Protein AF-A0A7J4SYH9-F1 (afdb_monomer_lite)

pLDDT: mean 90.12, std 6.79, range [54.62, 97.94]

Secondary structure (DSSP, 8-state):
-HHHHHHHHHHHHHHHHHHTT-TTSPP-GGG-HHHHHHHHHHHHHHHHHHHHHHHHHSS--S---GGG-S-HHHHHHHHHHHHHHHHHHHHHHHHSGGGGGS-TTHHHHHHHHHHHHHHHHHHHHHHHTSTT----

Structure (mmCIF, N/CA/C/O backbone):
data_AF-A0A7J4SYH9-F1
#
_entry.id   AF-A0A7J4SYH9-F1
#
loop_
_atom_site.group_PDB
_atom_site.id
_atom_site.type_symbol
_atom_site.label_atom_id
_atom_site.label_alt_id
_atom_site.label_comp_id
_atom_site.label_asym_id
_atom_site.label_entity_id
_atom_site.label_seq_id
_atom_site.pdbx_PDB_ins_code
_atom_site.Cartn_x
_atom_site.Cartn_y
_atom_site.Cartn_z
_atom_site.occupancy
_atom_site.B_iso_or_equiv
_atom_site.auth_seq_id
_atom_site.auth_comp_id
_atom_site.auth_asym_id
_atom_site.auth_atom_id
_atom_site.pdbx_PDB_model_num
ATOM 1 N N . MET A 1 1 ? -23.155 -5.356 -10.430 1.00 63.19 1 MET A N 1
ATOM 2 C CA . MET A 1 1 ? -22.068 -4.758 -11.246 1.00 63.19 1 MET A CA 1
ATOM 3 C C . MET A 1 1 ? -20.748 -4.680 -10.484 1.00 63.19 1 MET A C 1
ATOM 5 O O . MET A 1 1 ? -19.705 -4.907 -11.082 1.00 63.19 1 MET A O 1
ATOM 9 N N . GLU A 1 2 ? -20.789 -4.462 -9.171 1.00 71.81 2 GLU A N 1
ATOM 10 C CA . GLU A 1 2 ? -19.620 -4.239 -8.303 1.00 71.81 2 GLU A CA 1
ATOM 11 C C . GLU A 1 2 ? -18.634 -5.411 -8.276 1.00 71.81 2 GLU A C 1
ATOM 13 O O . GLU A 1 2 ? -17.452 -5.221 -8.536 1.00 71.81 2 GLU A O 1
ATOM 18 N N . ARG A 1 3 ? -19.111 -6.659 -8.140 1.00 80.62 3 ARG A N 1
ATOM 19 C CA . ARG A 1 3 ? -18.236 -7.849 -8.207 1.00 80.62 3 ARG A CA 1
ATOM 20 C C . ARG A 1 3 ? -17.398 -7.917 -9.493 1.00 80.62 3 ARG A C 1
ATOM 22 O O . ARG A 1 3 ? -16.237 -8.306 -9.440 1.00 80.62 3 ARG A O 1
ATOM 29 N N . LYS A 1 4 ? -17.967 -7.536 -10.645 1.00 87.94 4 LYS A N 1
ATOM 30 C CA . LYS A 1 4 ? -17.235 -7.537 -11.925 1.00 87.94 4 LYS A CA 1
ATOM 31 C C . LYS A 1 4 ? -16.150 -6.457 -11.939 1.00 87.94 4 LYS A C 1
ATOM 33 O O . LYS A 1 4 ? -15.054 -6.726 -12.412 1.00 87.94 4 LYS A O 1
ATOM 38 N N . ARG A 1 5 ? -16.433 -5.274 -11.384 1.00 89.56 5 ARG A N 1
ATOM 39 C CA . ARG A 1 5 ? -15.465 -4.175 -11.261 1.00 89.56 5 ARG A CA 1
ATOM 40 C C . ARG A 1 5 ? -14.278 -4.564 -10.379 1.00 89.56 5 ARG A C 1
ATOM 42 O O . ARG A 1 5 ? -13.154 -4.438 -10.849 1.00 89.56 5 ARG A O 1
ATOM 49 N N . LYS A 1 6 ? -14.519 -5.112 -9.177 1.00 89.62 6 LYS A N 1
ATOM 50 C CA . LYS A 1 6 ? -13.457 -5.586 -8.262 1.00 89.62 6 LYS A CA 1
ATOM 51 C C . LYS A 1 6 ? -12.497 -6.541 -8.983 1.00 89.62 6 LYS A C 1
ATOM 53 O O . LYS A 1 6 ? -11.289 -6.341 -8.980 1.00 89.62 6 LYS A O 1
ATOM 58 N N . VAL A 1 7 ? -13.043 -7.523 -9.705 1.00 93.00 7 VAL A N 1
ATOM 59 C CA . VAL A 1 7 ? -12.240 -8.484 -10.480 1.00 93.00 7 VAL A CA 1
ATOM 60 C C . VAL A 1 7 ? -11.450 -7.807 -11.604 1.00 93.00 7 VAL A C 1
ATOM 62 O O . VAL A 1 7 ? -10.280 -8.125 -11.791 1.00 93.00 7 VAL A O 1
ATOM 65 N N . ILE A 1 8 ? -12.047 -6.864 -12.338 1.00 94.44 8 ILE A N 1
ATOM 66 C CA . ILE A 1 8 ? -11.352 -6.129 -13.408 1.00 94.44 8 ILE A CA 1
ATOM 67 C C . ILE A 1 8 ? -10.186 -5.310 -12.845 1.00 94.44 8 ILE A C 1
ATOM 69 O O . ILE A 1 8 ? -9.097 -5.349 -13.412 1.00 94.44 8 ILE A O 1
ATOM 73 N N . LEU A 1 9 ? -10.394 -4.602 -11.731 1.00 95.12 9 LEU A N 1
ATOM 74 C CA . LEU A 1 9 ? -9.347 -3.823 -11.068 1.00 95.12 9 LEU A CA 1
ATOM 75 C C . LEU A 1 9 ? -8.215 -4.728 -10.578 1.00 95.12 9 LEU A C 1
ATOM 77 O O . LEU A 1 9 ? -7.050 -4.440 -10.831 1.00 95.12 9 LEU A O 1
ATOM 81 N N . PHE A 1 10 ? -8.552 -5.856 -9.952 1.00 96.38 10 PHE A N 1
ATOM 82 C CA . PHE A 1 10 ? -7.568 -6.825 -9.485 1.00 96.38 10 PHE A CA 1
ATOM 83 C C . PHE A 1 10 ? -6.725 -7.397 -10.631 1.00 96.38 10 PHE A C 1
ATOM 85 O O . PHE A 1 10 ? -5.497 -7.336 -10.602 1.00 96.38 10 PHE A O 1
ATOM 92 N N . VAL A 1 11 ? -7.381 -7.921 -11.670 1.00 97.12 11 VAL A N 1
ATOM 93 C CA . VAL A 1 11 ? -6.704 -8.541 -12.817 1.00 97.12 11 VAL A CA 1
ATOM 94 C C . VAL A 1 11 ? -5.891 -7.505 -13.587 1.00 97.12 11 VAL A C 1
ATOM 96 O O . VAL A 1 11 ? -4.727 -7.752 -13.891 1.00 97.12 11 VAL A O 1
ATOM 99 N N . GLY A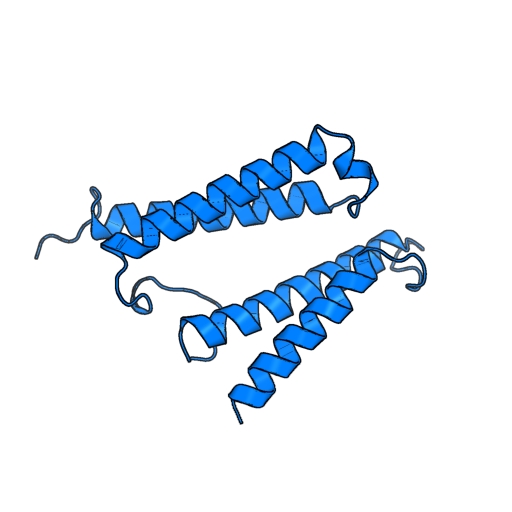 1 12 ? -6.465 -6.331 -13.860 1.00 96.88 12 GLY A N 1
ATOM 100 C CA . GLY A 1 12 ? -5.748 -5.228 -14.497 1.00 96.88 12 GLY A CA 1
ATOM 101 C C . GLY A 1 12 ? -4.534 -4.799 -13.676 1.00 96.88 12 GLY A C 1
ATOM 102 O O . GLY A 1 12 ? -3.449 -4.635 -14.226 1.00 96.88 12 GLY A O 1
ATOM 103 N N . GLY A 1 13 ? -4.689 -4.706 -12.356 1.00 96.75 13 GLY A N 1
ATOM 104 C CA . GLY A 1 13 ? -3.610 -4.395 -11.430 1.00 96.75 13 GLY A CA 1
ATOM 105 C C . GLY A 1 13 ? -2.451 -5.387 -11.499 1.00 96.75 13 GLY A C 1
ATOM 106 O O . GLY A 1 13 ? -1.304 -4.970 -11.637 1.00 96.75 13 GLY A O 1
ATOM 107 N N . LEU A 1 14 ? -2.740 -6.693 -11.499 1.00 96.94 14 LEU A N 1
ATOM 108 C CA . LEU A 1 14 ? -1.721 -7.736 -11.665 1.00 96.94 14 LEU A CA 1
ATOM 109 C C . LEU A 1 14 ? -1.017 -7.655 -13.024 1.00 96.94 14 LEU A C 1
ATOM 111 O O . LEU A 1 14 ? 0.207 -7.767 -13.086 1.00 96.94 14 LEU A O 1
ATOM 115 N N . VAL A 1 15 ? -1.771 -7.433 -14.105 1.00 96.38 15 VAL A N 1
ATOM 116 C CA . VAL A 1 15 ? -1.214 -7.315 -15.460 1.00 96.38 15 VAL A CA 1
ATOM 117 C C . VAL A 1 15 ? -0.264 -6.120 -15.548 1.00 96.38 15 VAL A C 1
ATOM 119 O O . VAL A 1 15 ? 0.896 -6.293 -15.914 1.00 96.38 15 VAL A O 1
ATOM 122 N N . PHE A 1 16 ? -0.702 -4.927 -15.147 1.00 95.31 16 PHE A N 1
ATOM 123 C CA . PHE A 1 16 ? 0.135 -3.725 -15.195 1.00 95.31 16 PHE A CA 1
ATOM 124 C C . PHE A 1 16 ? 1.340 -3.807 -14.255 1.00 95.31 16 PHE A C 1
ATOM 126 O O . PHE A 1 16 ? 2.438 -3.403 -14.635 1.00 95.31 16 PHE A O 1
ATOM 133 N N . LEU A 1 17 ? 1.174 -4.396 -13.068 1.00 94.69 17 LEU A N 1
ATOM 134 C CA . LEU A 1 17 ? 2.287 -4.621 -12.151 1.00 94.69 17 LEU A CA 1
ATOM 135 C C . LEU A 1 17 ? 3.332 -5.568 -12.755 1.00 94.69 17 LEU A C 1
ATOM 137 O O . LEU A 1 17 ? 4.529 -5.312 -12.633 1.00 94.69 17 LEU A O 1
ATOM 141 N N . SER A 1 18 ? 2.891 -6.622 -13.450 1.00 93.50 18 SER A N 1
ATOM 142 C CA . SER A 1 18 ? 3.793 -7.572 -14.105 1.00 93.50 18 SER A CA 1
ATOM 143 C C . SER A 1 18 ? 4.661 -6.909 -15.177 1.00 93.50 18 SER A C 1
ATOM 145 O O . SER A 1 18 ? 5.830 -7.256 -15.309 1.00 93.50 18 SER A O 1
ATOM 147 N N . PHE A 1 19 ? 4.149 -5.894 -15.881 1.00 92.56 19 PHE A N 1
ATOM 148 C CA . PHE A 1 19 ? 4.904 -5.192 -16.922 1.00 92.56 19 PHE A CA 1
ATOM 149 C C . PHE A 1 19 ? 6.137 -4.461 -16.382 1.00 92.56 19 PHE A C 1
ATOM 151 O O . PHE A 1 19 ? 7.116 -4.308 -17.106 1.00 92.56 19 PHE A O 1
ATOM 158 N N . SER A 1 20 ? 6.146 -4.098 -15.096 1.00 90.50 20 SER A N 1
ATOM 159 C CA . SER A 1 20 ? 7.316 -3.505 -14.438 1.00 90.50 20 SER A CA 1
ATOM 160 C C . SER A 1 20 ? 8.541 -4.441 -14.425 1.00 90.50 20 SER A C 1
ATOM 162 O O . SER A 1 20 ? 9.676 -3.977 -14.317 1.00 90.50 20 SER A O 1
ATOM 164 N N . PHE A 1 21 ? 8.328 -5.753 -14.584 1.00 89.38 21 PHE A N 1
ATOM 165 C CA . PHE A 1 21 ? 9.375 -6.779 -14.578 1.00 89.38 21 PHE A CA 1
ATOM 166 C C . PHE A 1 21 ? 9.926 -7.123 -15.968 1.00 89.38 21 PHE A C 1
ATOM 168 O O . PHE A 1 21 ? 10.919 -7.840 -16.056 1.00 89.38 21 PHE A O 1
ATOM 175 N N . PHE A 1 22 ? 9.316 -6.631 -17.050 1.00 87.50 22 PHE A N 1
ATOM 176 C CA . PHE A 1 22 ? 9.711 -6.978 -18.416 1.00 87.50 22 PHE A CA 1
ATOM 177 C C . PHE A 1 22 ? 10.249 -5.771 -19.193 1.00 87.50 22 PHE A C 1
ATOM 179 O O . PHE A 1 22 ? 9.793 -4.644 -19.021 1.00 87.50 22 PHE A O 1
ATOM 186 N N . ASP A 1 23 ? 11.184 -6.018 -20.113 1.00 82.56 23 ASP A N 1
ATOM 187 C CA . ASP A 1 23 ? 11.872 -4.973 -20.889 1.00 82.56 23 ASP A CA 1
ATOM 188 C C . ASP A 1 23 ? 11.182 -4.604 -22.220 1.00 82.56 23 ASP A C 1
ATOM 190 O O . ASP A 1 23 ? 11.744 -3.860 -23.018 1.00 82.56 23 ASP A O 1
ATOM 194 N N . PHE A 1 24 ? 9.968 -5.099 -22.492 1.00 85.56 24 PHE A N 1
ATOM 195 C CA . PHE A 1 24 ? 9.291 -4.853 -23.778 1.00 85.56 24 PHE A CA 1
ATOM 196 C C . PHE A 1 24 ? 8.586 -3.490 -23.871 1.00 85.56 24 PHE A C 1
ATOM 198 O O . PHE A 1 24 ? 8.096 -3.122 -24.940 1.00 85.56 24 PHE A O 1
ATOM 205 N N . LEU A 1 25 ? 8.465 -2.760 -22.758 1.00 86.38 25 LEU A N 1
ATOM 206 C CA . LEU A 1 25 ? 7.759 -1.483 -22.736 1.00 86.38 25 LEU A CA 1
ATOM 207 C C . LEU A 1 25 ? 8.532 -0.408 -23.519 1.00 86.38 25 LEU A C 1
ATOM 209 O O . LEU A 1 25 ? 9.760 -0.345 -23.430 1.00 86.38 25 LEU A O 1
ATOM 213 N N . PRO A 1 26 ? 7.826 0.469 -24.260 1.00 85.31 26 PRO A N 1
ATOM 214 C CA . PRO A 1 26 ? 8.465 1.516 -25.043 1.00 85.31 26 PRO A CA 1
ATOM 215 C C . PRO A 1 26 ? 9.242 2.477 -24.143 1.00 85.31 26 PRO A C 1
ATOM 217 O O . PRO A 1 26 ? 8.883 2.699 -22.983 1.00 85.31 26 PRO A O 1
ATOM 220 N N . ALA A 1 27 ? 10.292 3.079 -24.698 1.00 86.94 27 ALA A N 1
ATOM 221 C CA . ALA A 1 27 ? 11.059 4.099 -24.001 1.00 86.94 27 ALA A CA 1
ATOM 222 C C . ALA A 1 27 ? 10.154 5.282 -23.614 1.00 86.94 27 ALA A C 1
ATOM 224 O O . ALA A 1 27 ? 9.371 5.771 -24.431 1.00 86.94 27 ALA A O 1
ATOM 225 N N . GLY A 1 28 ? 10.243 5.706 -22.354 1.00 83.00 28 GLY A N 1
ATOM 226 C CA . GLY A 1 28 ? 9.516 6.861 -21.845 1.00 83.00 28 GLY A CA 1
ATOM 227 C C . GLY A 1 28 ? 10.186 8.183 -22.236 1.00 83.00 28 GLY A C 1
ATOM 228 O O . GLY A 1 28 ? 11.040 8.226 -23.131 1.00 83.00 28 GLY A O 1
ATOM 229 N N . PRO A 1 29 ? 9.845 9.284 -21.545 1.00 88.19 29 PRO A N 1
ATOM 230 C CA . PRO A 1 29 ? 10.597 10.528 -21.635 1.00 88.19 29 PRO A CA 1
ATOM 231 C C . PRO A 1 29 ? 12.094 10.275 -21.414 1.00 88.19 29 PRO A C 1
ATOM 233 O O . PRO A 1 29 ? 12.483 9.359 -20.690 1.00 88.19 29 PRO A O 1
ATOM 236 N N . TRP A 1 30 ? 12.938 11.071 -22.072 1.00 87.44 30 TRP A N 1
ATOM 237 C CA . TRP A 1 30 ? 14.402 10.920 -22.030 1.00 87.44 30 TRP A CA 1
ATOM 238 C C . TRP A 1 30 ? 14.928 9.569 -22.544 1.00 87.44 30 TRP A C 1
ATOM 240 O O . TRP A 1 30 ? 16.053 9.193 -22.233 1.00 87.44 30 TRP A O 1
ATOM 250 N N . LEU A 1 31 ? 14.131 8.864 -23.359 1.00 83.94 31 LEU A N 1
ATOM 251 C CA . LEU A 1 31 ? 14.462 7.557 -23.934 1.00 83.94 31 LEU A CA 1
ATOM 252 C C . LEU A 1 31 ? 14.736 6.475 -22.873 1.00 83.94 31 LEU A C 1
ATOM 254 O O . LEU A 1 31 ? 15.430 5.496 -23.145 1.00 83.94 31 LEU A O 1
ATOM 258 N N . ASP A 1 32 ? 14.157 6.619 -21.678 1.00 83.56 32 ASP A N 1
ATOM 259 C CA . ASP A 1 32 ? 14.350 5.671 -20.586 1.00 83.56 32 ASP A CA 1
ATOM 260 C C . ASP A 1 32 ? 13.186 4.670 -20.486 1.00 83.56 32 ASP A C 1
ATOM 262 O O . ASP A 1 32 ? 12.061 5.006 -20.109 1.00 83.56 32 ASP A O 1
ATOM 266 N N . ALA A 1 33 ? 13.452 3.400 -20.800 1.00 83.44 33 ALA A N 1
ATOM 267 C CA . ALA A 1 33 ? 12.487 2.309 -20.631 1.00 83.44 33 ALA A CA 1
ATOM 268 C C . ALA A 1 33 ? 12.194 1.990 -19.149 1.00 83.44 33 ALA A C 1
ATOM 270 O O . ALA A 1 33 ? 11.181 1.365 -18.825 1.00 83.44 33 ALA A O 1
ATOM 271 N N . SER A 1 34 ? 13.060 2.405 -18.216 1.00 83.81 34 SER A N 1
ATOM 272 C CA . SER A 1 34 ? 12.820 2.266 -16.776 1.00 83.81 34 SER A CA 1
ATOM 273 C C . SER A 1 34 ? 11.649 3.132 -16.298 1.00 83.81 34 SER A C 1
ATOM 275 O O . SER A 1 34 ? 10.891 2.699 -15.428 1.00 83.81 34 SER A O 1
ATOM 277 N N . PHE A 1 35 ? 11.425 4.285 -16.939 1.00 86.81 35 PHE A N 1
ATOM 278 C CA . PHE A 1 35 ? 10.293 5.160 -16.646 1.00 86.81 35 PHE A CA 1
ATOM 279 C C . PHE A 1 35 ? 8.957 4.471 -16.941 1.00 86.81 35 PHE A C 1
ATOM 281 O O . PHE A 1 35 ? 8.095 4.387 -16.067 1.00 86.81 35 PHE A O 1
ATOM 288 N N . SER A 1 36 ? 8.795 3.927 -18.151 1.00 89.31 36 SER A N 1
ATOM 289 C CA . SER A 1 36 ? 7.558 3.252 -18.567 1.00 89.31 36 SER A CA 1
ATOM 290 C C . SER A 1 36 ? 7.243 2.046 -17.684 1.00 89.31 36 SER A C 1
ATOM 292 O O . SER A 1 36 ? 6.091 1.849 -17.295 1.00 89.31 36 SER A O 1
ATOM 294 N N . ARG A 1 37 ? 8.274 1.284 -17.292 1.00 88.88 37 ARG A N 1
ATOM 295 C CA . ARG A 1 37 ? 8.149 0.201 -16.306 1.00 88.88 37 ARG A CA 1
ATOM 296 C C . ARG A 1 37 ? 7.650 0.720 -14.963 1.00 88.88 37 ARG A C 1
ATOM 298 O O . ARG A 1 37 ? 6.658 0.205 -14.452 1.00 88.88 37 ARG A O 1
ATOM 305 N N . GLY A 1 38 ? 8.261 1.783 -14.443 1.00 89.25 38 GLY A N 1
ATOM 306 C CA . GLY A 1 38 ? 7.838 2.431 -13.202 1.00 89.25 38 GLY A CA 1
ATOM 307 C C . GLY A 1 38 ? 6.374 2.874 -13.233 1.00 89.25 38 GLY A C 1
ATOM 308 O O . GLY A 1 38 ? 5.612 2.519 -12.337 1.00 89.25 38 GLY A O 1
ATOM 309 N N . ILE A 1 39 ? 5.952 3.574 -14.290 1.00 91.62 39 ILE A N 1
ATOM 310 C CA . ILE A 1 39 ? 4.562 4.025 -14.458 1.00 91.62 39 ILE A CA 1
ATOM 311 C C . ILE A 1 39 ? 3.596 2.843 -14.543 1.00 91.62 39 ILE A C 1
ATOM 313 O O . ILE A 1 39 ? 2.573 2.852 -13.862 1.00 91.62 39 ILE A O 1
ATOM 317 N N . SER A 1 40 ? 3.921 1.806 -15.321 1.00 92.94 40 SER A N 1
ATOM 318 C CA . SER A 1 40 ? 3.083 0.603 -15.398 1.00 92.94 40 SER A CA 1
ATOM 319 C C . SER A 1 40 ? 2.929 -0.072 -14.031 1.00 92.94 40 SER A C 1
ATOM 321 O O . SER A 1 40 ? 1.814 -0.397 -13.630 1.00 92.94 40 SER A O 1
ATOM 323 N N . GLY A 1 41 ? 4.018 -0.169 -13.262 1.00 93.12 41 GLY A N 1
ATOM 324 C CA . GLY A 1 41 ? 4.004 -0.697 -11.903 1.00 93.12 41 GLY A CA 1
ATOM 325 C C . GLY A 1 41 ? 3.142 0.134 -10.956 1.00 93.12 41 GLY A C 1
ATOM 326 O O . GLY A 1 41 ? 2.341 -0.429 -10.215 1.00 93.12 41 GLY A O 1
ATOM 327 N N . LEU A 1 42 ? 3.250 1.465 -11.010 1.00 94.12 42 LEU A N 1
ATOM 328 C CA . LEU A 1 42 ? 2.435 2.369 -10.193 1.00 94.12 42 LEU A CA 1
ATOM 329 C C . LEU A 1 42 ? 0.947 2.260 -10.534 1.00 94.12 42 LEU A C 1
ATOM 331 O O . LEU A 1 42 ? 0.136 2.124 -9.624 1.00 94.12 42 LEU A O 1
ATOM 335 N N . ILE A 1 43 ? 0.593 2.235 -11.823 1.00 95.75 43 ILE A N 1
ATOM 336 C CA . ILE A 1 43 ? -0.788 2.001 -12.271 1.00 95.75 43 ILE A CA 1
ATOM 337 C C . ILE A 1 43 ? -1.283 0.649 -11.746 1.00 95.75 43 ILE A C 1
ATOM 339 O O . ILE A 1 43 ? -2.381 0.568 -11.198 1.00 95.75 43 ILE A O 1
ATOM 343 N N . GLY A 1 44 ? -0.460 -0.397 -11.853 1.00 96.19 44 GLY A N 1
ATOM 344 C CA . GLY A 1 44 ? -0.770 -1.724 -11.332 1.00 96.19 44 GLY A CA 1
ATOM 345 C C . GLY A 1 44 ? -1.076 -1.711 -9.834 1.00 96.19 44 GLY A C 1
ATOM 346 O O . GLY A 1 44 ? -2.131 -2.183 -9.412 1.00 96.19 44 GLY A O 1
ATOM 347 N N . LEU A 1 45 ? -0.199 -1.100 -9.033 1.00 95.56 45 LEU A N 1
ATOM 348 C CA . LEU A 1 45 ? -0.386 -0.949 -7.588 1.00 95.56 45 LEU A CA 1
ATOM 349 C C . LEU A 1 45 ? -1.634 -0.128 -7.244 1.00 95.56 45 LEU A C 1
ATOM 351 O O . LEU A 1 45 ? -2.371 -0.510 -6.338 1.00 95.56 45 LEU A O 1
ATOM 355 N N . SER A 1 46 ? -1.915 0.956 -7.972 1.00 95.88 46 SER A N 1
ATOM 356 C CA . SER A 1 46 ? 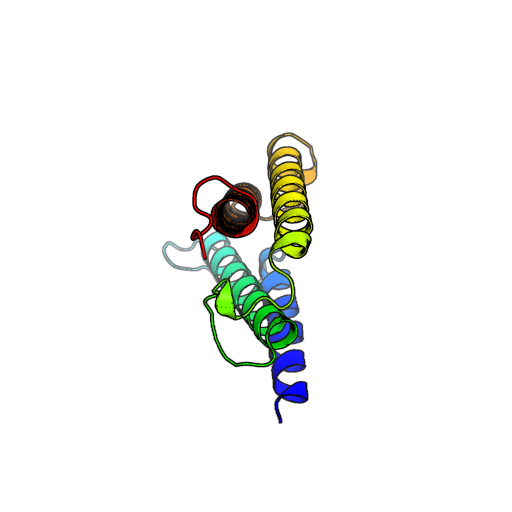-3.126 1.758 -7.768 1.00 95.88 46 SER A CA 1
ATOM 357 C C . SER A 1 46 ? -4.399 0.952 -8.032 1.00 95.88 46 SER A C 1
ATOM 359 O O . SER A 1 46 ? -5.343 1.025 -7.250 1.00 95.88 46 SER A O 1
ATOM 361 N N . LEU A 1 47 ? -4.433 0.145 -9.095 1.00 96.81 47 LEU A N 1
ATOM 362 C CA . LEU A 1 47 ? -5.583 -0.708 -9.406 1.00 96.81 47 LEU A CA 1
ATOM 363 C C . LEU A 1 47 ? -5.782 -1.812 -8.357 1.00 96.81 47 LEU A C 1
ATOM 365 O O . LEU A 1 47 ? -6.913 -2.053 -7.931 1.00 96.81 47 LEU A O 1
ATOM 369 N N . LEU A 1 48 ? -4.694 -2.442 -7.900 1.00 96.81 48 LEU A N 1
ATOM 370 C CA . LEU A 1 48 ? -4.739 -3.419 -6.808 1.00 96.81 48 LEU A CA 1
ATOM 371 C C . LEU A 1 48 ? -5.251 -2.785 -5.513 1.00 96.81 48 LEU A C 1
ATOM 373 O O . LEU A 1 48 ? -6.103 -3.370 -4.847 1.00 96.81 48 LEU A O 1
ATOM 377 N N . TYR A 1 49 ? -4.781 -1.579 -5.191 1.00 95.19 49 TYR A N 1
ATOM 378 C CA . TYR A 1 49 ? -5.248 -0.824 -4.034 1.00 95.19 49 TYR A CA 1
ATOM 379 C C . TYR A 1 49 ? -6.749 -0.536 -4.111 1.00 95.19 49 TYR A C 1
ATOM 381 O O . TYR A 1 49 ? -7.468 -0.829 -3.163 1.00 95.19 49 TYR A O 1
ATOM 389 N N . LEU A 1 50 ? -7.244 -0.027 -5.244 1.00 95.56 50 LEU A N 1
ATOM 390 C CA . LEU A 1 50 ? -8.672 0.251 -5.427 1.00 95.56 50 LEU A CA 1
ATOM 391 C C . LEU A 1 50 ? -9.518 -1.023 -5.325 1.00 95.56 50 LEU A C 1
ATOM 393 O O . LEU A 1 50 ? -10.580 -1.012 -4.707 1.00 95.56 50 LEU A O 1
ATOM 397 N N . SER A 1 51 ? -9.032 -2.134 -5.887 1.00 95.31 51 SER A N 1
ATOM 398 C CA . SER A 1 51 ? -9.693 -3.432 -5.745 1.00 95.31 51 SER A CA 1
ATOM 399 C C . SER A 1 51 ? -9.755 -3.891 -4.290 1.00 95.31 51 SER A C 1
ATOM 401 O O . SER A 1 51 ? -10.774 -4.442 -3.874 1.00 95.31 51 SER A O 1
ATOM 403 N N . TRP A 1 52 ? -8.669 -3.720 -3.535 1.00 94.69 52 TRP A N 1
ATOM 404 C CA . TRP A 1 52 ? -8.620 -4.059 -2.116 1.00 94.69 52 TRP A CA 1
ATOM 405 C C . TRP A 1 52 ? -9.530 -3.143 -1.294 1.00 94.69 52 TRP A C 1
ATOM 407 O O . TRP A 1 52 ? -10.296 -3.646 -0.481 1.00 94.69 52 TRP A O 1
ATOM 417 N N . TYR A 1 53 ? -9.516 -1.834 -1.548 1.00 93.81 53 TYR A N 1
ATOM 418 C CA . TYR A 1 53 ? -10.338 -0.854 -0.839 1.00 93.81 53 TYR A CA 1
ATOM 419 C C . TYR A 1 53 ? -11.827 -1.180 -0.970 1.00 93.81 53 TYR A C 1
ATOM 421 O O . TYR A 1 53 ? -12.540 -1.311 0.021 1.00 93.81 53 TYR A O 1
ATOM 429 N N . GLU A 1 54 ? -12.286 -1.394 -2.204 1.00 92.25 54 GLU A N 1
ATOM 430 C CA . GLU A 1 54 ? -13.680 -1.743 -2.471 1.00 92.25 54 GLU A CA 1
ATOM 431 C C . GLU A 1 54 ? -14.043 -3.119 -1.888 1.00 92.25 54 GLU A C 1
ATOM 433 O O . GLU A 1 54 ? -15.204 -3.398 -1.599 1.00 92.25 54 GLU A O 1
ATOM 438 N N . HIS A 1 55 ? -13.072 -4.022 -1.737 1.00 91.44 55 HIS A N 1
ATOM 439 C CA . HIS A 1 55 ? -13.287 -5.299 -1.065 1.00 91.44 55 HIS A CA 1
ATOM 440 C C . HIS A 1 55 ? -13.388 -5.146 0.457 1.00 91.44 55 HIS A C 1
ATOM 442 O O . HIS A 1 55 ? -14.241 -5.792 1.054 1.00 91.44 55 HIS A O 1
ATOM 448 N N . ALA A 1 56 ? -12.549 -4.302 1.058 1.00 90.56 56 ALA A N 1
ATOM 449 C CA . ALA A 1 56 ? -12.463 -4.113 2.501 1.00 90.56 56 ALA A CA 1
ATOM 450 C C . ALA A 1 56 ? -13.638 -3.307 3.071 1.00 90.56 56 ALA A C 1
ATOM 452 O O . ALA A 1 56 ? -14.137 -3.651 4.134 1.00 90.56 56 ALA A O 1
ATOM 453 N N . PHE A 1 57 ? -14.085 -2.261 2.368 1.00 90.56 57 PHE A N 1
ATOM 454 C CA . PHE A 1 57 ? -15.086 -1.316 2.884 1.00 90.56 57 PHE A CA 1
ATOM 455 C C . PHE A 1 57 ? -16.447 -1.396 2.179 1.00 90.56 57 PHE A C 1
ATOM 457 O O . PHE A 1 57 ? -17.365 -0.671 2.540 1.00 90.56 57 PHE A O 1
ATOM 464 N N . ASP A 1 58 ? -16.563 -2.226 1.137 1.00 89.06 58 ASP A N 1
ATOM 465 C CA . ASP A 1 58 ? -17.750 -2.377 0.273 1.00 89.06 58 ASP A CA 1
ATOM 466 C C . ASP A 1 58 ? -18.323 -1.068 -0.308 1.00 89.06 58 ASP A C 1
ATOM 468 O O . ASP A 1 58 ? -19.446 -1.013 -0.801 1.00 89.06 58 ASP A O 1
ATOM 472 N N . VAL A 1 59 ? -17.512 -0.010 -0.320 1.00 88.81 59 VAL A N 1
ATOM 473 C CA . VAL A 1 59 ? -17.823 1.291 -0.912 1.00 88.81 59 VAL A CA 1
ATOM 474 C C . VAL A 1 59 ? -16.729 1.699 -1.890 1.00 88.81 59 VAL A C 1
ATOM 476 O O . VAL A 1 59 ? -15.582 1.251 -1.814 1.00 88.81 59 VAL A O 1
ATOM 479 N N . PHE A 1 60 ? -17.077 2.566 -2.838 1.00 86.06 60 PHE A N 1
ATOM 480 C CA . PHE A 1 60 ? -16.089 3.159 -3.730 1.00 86.06 60 PHE A CA 1
ATOM 481 C C . PHE A 1 60 ? -15.409 4.345 -3.045 1.00 86.06 60 PHE A C 1
ATOM 483 O O . PHE A 1 60 ? -16.076 5.280 -2.607 1.00 86.06 60 PHE A O 1
ATOM 490 N N . GLY A 1 61 ? -14.081 4.326 -2.987 1.00 89.44 61 GLY A N 1
ATOM 491 C CA . GLY A 1 61 ? -13.303 5.366 -2.333 1.00 89.44 61 GLY A CA 1
ATOM 492 C C . GLY A 1 61 ? -11.806 5.099 -2.418 1.00 89.44 61 GLY A C 1
ATOM 493 O O . GLY A 1 61 ? -11.352 4.200 -3.126 1.00 89.44 61 GLY A O 1
ATOM 494 N N . VAL A 1 62 ? -11.043 5.940 -1.725 1.00 90.00 62 VAL A N 1
ATOM 495 C CA . VAL A 1 62 ? -9.571 5.902 -1.737 1.00 90.00 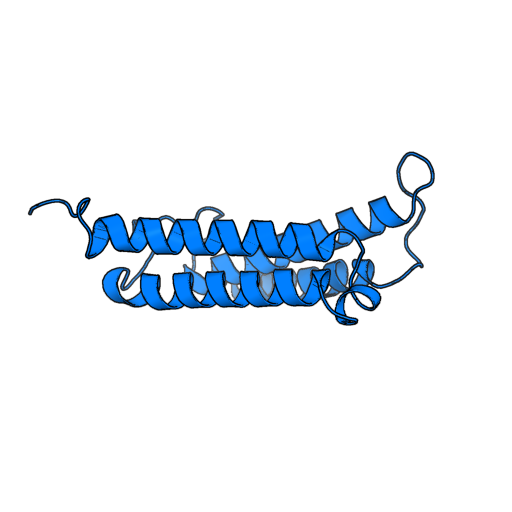62 VAL A CA 1
ATOM 496 C C . VAL A 1 62 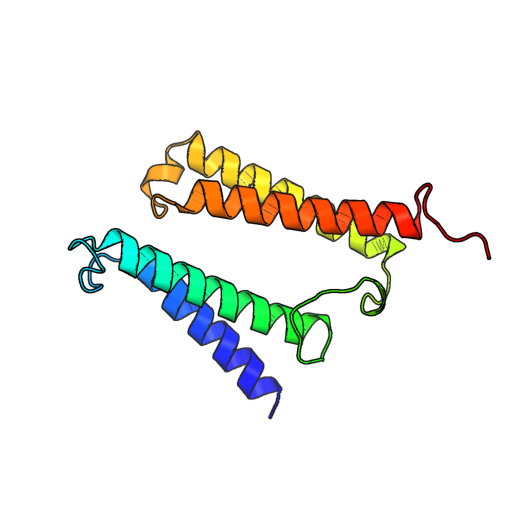? -8.992 6.096 -0.340 1.00 90.00 62 VAL A C 1
ATOM 498 O O . VAL A 1 62 ? -7.878 5.658 -0.090 1.00 90.00 62 VAL A O 1
ATOM 501 N N . VAL A 1 63 ? -9.718 6.733 0.581 1.00 89.62 63 VAL A N 1
ATOM 502 C CA . VAL A 1 63 ? -9.216 7.044 1.924 1.00 89.62 63 VAL A CA 1
ATOM 503 C C . VAL A 1 63 ? -9.838 6.070 2.926 1.00 89.62 63 VAL A C 1
ATOM 505 O O . VAL A 1 63 ? -11.064 6.049 3.051 1.00 89.62 63 VAL A O 1
ATOM 508 N N . PRO A 1 64 ? -9.039 5.231 3.610 1.00 86.38 64 PRO A N 1
ATOM 509 C CA . PRO A 1 64 ? -9.542 4.267 4.582 1.00 86.38 64 PRO A CA 1
ATOM 510 C C . PRO A 1 64 ? -9.696 4.950 5.946 1.00 86.38 64 PRO A C 1
ATOM 512 O O . PRO A 1 64 ? -8.920 4.679 6.864 1.00 86.38 64 PRO A O 1
ATOM 515 N N . SER A 1 65 ? -10.646 5.885 6.065 1.00 88.44 65 SER A N 1
ATOM 516 C CA . SER A 1 65 ? -10.926 6.561 7.338 1.00 88.44 65 SER A CA 1
ATOM 517 C C . SER A 1 65 ? -11.304 5.548 8.416 1.00 88.44 65 SER A C 1
ATOM 519 O O . SER A 1 65 ? -11.882 4.502 8.117 1.00 88.44 65 SER A O 1
ATOM 521 N N . ILE A 1 66 ? -10.960 5.843 9.671 1.00 86.81 66 ILE A N 1
ATOM 522 C CA . ILE A 1 66 ? -11.166 4.889 10.768 1.00 86.81 66 ILE A CA 1
ATOM 523 C C . ILE A 1 66 ? -12.657 4.628 11.011 1.00 86.81 66 ILE A C 1
ATOM 525 O O . ILE A 1 66 ? -13.017 3.514 11.371 1.00 86.81 66 ILE A O 1
ATOM 529 N N . ASP A 1 67 ? -13.527 5.586 10.687 1.00 87.00 67 ASP A N 1
ATOM 530 C CA . ASP A 1 67 ? -14.988 5.425 10.759 1.00 87.00 67 ASP A CA 1
ATOM 531 C C . ASP A 1 67 ? -15.520 4.270 9.895 1.00 87.00 67 ASP A C 1
ATOM 533 O O . ASP A 1 67 ? -16.607 3.755 10.137 1.00 87.00 67 ASP A O 1
ATOM 537 N N . LEU A 1 68 ? -14.765 3.857 8.869 1.00 89.12 68 LEU A N 1
ATOM 538 C CA . LEU A 1 68 ? -15.126 2.739 7.996 1.00 89.12 68 LEU A CA 1
ATOM 539 C C . LEU A 1 68 ? -14.687 1.378 8.559 1.00 89.12 68 LEU A C 1
ATOM 541 O O . LEU A 1 68 ? -14.995 0.342 7.973 1.00 89.12 68 LEU A O 1
ATOM 545 N N . TRP A 1 69 ? -13.911 1.350 9.644 1.00 90.38 69 TRP A N 1
ATOM 546 C CA . TRP A 1 69 ? -13.350 0.120 10.191 1.00 90.38 69 TRP A CA 1
ATOM 547 C C . TRP A 1 69 ? -14.353 -0.518 11.151 1.00 90.38 69 TRP A C 1
ATOM 549 O O . TRP A 1 69 ? -14.756 0.098 12.130 1.00 90.38 69 TRP A O 1
ATOM 559 N N . GLU A 1 70 ? -14.708 -1.786 10.932 1.00 85.19 70 GLU A N 1
ATOM 560 C CA . GLU A 1 70 ? -15.694 -2.473 11.784 1.00 85.19 70 GLU A CA 1
ATOM 561 C C . GLU A 1 70 ? -15.240 -2.633 13.245 1.00 85.19 70 GLU A C 1
ATOM 563 O O . GLU A 1 70 ? -16.050 -2.558 14.165 1.00 85.19 70 GLU A O 1
ATOM 568 N N . ARG A 1 71 ? -13.949 -2.927 13.471 1.00 88.75 71 ARG A N 1
ATOM 569 C CA . ARG A 1 71 ? -13.372 -3.178 14.807 1.00 88.75 71 ARG A CA 1
ATOM 570 C C . ARG A 1 71 ? -11.972 -2.580 14.924 1.00 88.75 71 ARG A C 1
ATOM 572 O O . ARG A 1 71 ? -10.985 -3.334 14.895 1.00 88.75 71 ARG A O 1
ATOM 579 N N . PRO A 1 72 ? -11.848 -1.248 15.024 1.00 85.88 72 PRO A N 1
ATOM 580 C CA . PRO A 1 72 ? -10.556 -0.584 14.932 1.00 85.88 72 PRO A CA 1
ATOM 581 C C . PRO A 1 72 ? -9.600 -0.985 16.070 1.00 85.88 72 PRO A C 1
ATOM 583 O O . PRO A 1 72 ? -8.432 -1.232 15.780 1.00 85.88 72 PRO A O 1
ATOM 586 N N . GLU A 1 73 ? -10.108 -1.242 17.285 1.00 87.00 73 GLU A N 1
ATOM 587 C CA . GLU A 1 73 ? -9.379 -1.741 18.480 1.00 87.00 73 GLU A CA 1
ATOM 588 C C . GLU A 1 73 ? -8.597 -3.055 18.254 1.00 87.00 73 GLU A C 1
ATOM 590 O O . GLU A 1 73 ? -7.604 -3.360 18.919 1.00 87.00 73 GLU A O 1
ATOM 595 N N . SER A 1 74 ? -9.042 -3.878 17.301 1.00 90.00 74 SER A N 1
ATOM 596 C CA . SER A 1 74 ? -8.371 -5.139 16.951 1.00 90.00 74 SER A CA 1
ATOM 597 C C . SER A 1 74 ? -7.645 -5.061 15.609 1.00 90.00 74 SER A C 1
ATOM 599 O O . SER A 1 74 ? -6.566 -5.635 15.446 1.00 90.00 74 SER A O 1
ATOM 601 N N . THR A 1 75 ? -8.205 -4.309 14.662 1.00 91.81 75 THR A N 1
ATOM 602 C CA . THR A 1 75 ? -7.711 -4.202 13.284 1.00 91.81 75 THR A CA 1
ATOM 603 C C . THR A 1 75 ? -6.385 -3.450 13.217 1.00 91.81 75 THR A C 1
ATOM 605 O O . THR A 1 75 ? -5.516 -3.827 12.428 1.00 91.81 75 THR A O 1
ATOM 608 N N . TRP A 1 76 ? -6.166 -2.452 14.085 1.00 93.69 76 TRP A N 1
ATOM 609 C CA . TRP A 1 76 ? -4.921 -1.675 14.102 1.00 93.69 76 TRP A CA 1
ATOM 610 C C . TRP A 1 76 ? -3.678 -2.556 14.286 1.00 93.69 76 TRP A C 1
ATOM 612 O O . TRP A 1 76 ? -2.654 -2.309 13.651 1.00 93.69 76 TRP A O 1
ATOM 622 N N . LYS A 1 77 ? -3.777 -3.633 15.081 1.00 94.75 77 LYS A N 1
ATOM 623 C CA . LYS A 1 77 ? -2.676 -4.581 15.336 1.00 94.75 77 LYS A CA 1
ATOM 624 C C . LYS A 1 77 ? -2.278 -5.317 14.064 1.00 94.75 77 LYS A C 1
ATOM 626 O O . LYS A 1 77 ? -1.093 -5.462 13.776 1.00 94.75 77 LYS A O 1
ATOM 631 N N . VAL A 1 78 ? -3.274 -5.752 13.291 1.00 94.75 78 VAL A N 1
ATOM 632 C CA . VAL A 1 78 ? -3.068 -6.443 12.013 1.00 94.75 78 VAL A CA 1
ATOM 633 C C . VAL A 1 78 ? -2.469 -5.485 10.990 1.00 94.75 78 VAL A C 1
ATOM 635 O O . VAL A 1 78 ? -1.480 -5.826 10.349 1.00 94.75 78 VAL A O 1
ATOM 638 N N . VAL A 1 79 ? -3.015 -4.272 10.876 1.00 94.56 79 VAL A N 1
ATOM 639 C CA . VAL A 1 79 ? -2.513 -3.249 9.948 1.00 94.56 79 VAL A CA 1
ATOM 640 C C . VAL A 1 79 ? -1.066 -2.888 10.274 1.00 94.56 79 VAL A C 1
ATOM 642 O O . VAL A 1 79 ? -0.217 -2.912 9.387 1.00 94.56 79 VAL A O 1
ATOM 645 N N . LEU A 1 80 ? -0.747 -2.647 11.547 1.00 96.44 80 LEU A N 1
ATOM 646 C CA . LEU A 1 80 ? 0.618 -2.354 11.972 1.00 96.44 80 LEU A CA 1
ATOM 647 C C . LEU A 1 80 ? 1.569 -3.527 11.696 1.00 96.44 80 LEU A C 1
ATOM 649 O O . LEU A 1 80 ? 2.662 -3.311 11.175 1.00 96.44 80 LEU A O 1
ATOM 653 N N . ALA A 1 81 ? 1.151 -4.763 11.983 1.00 97.25 81 ALA A N 1
ATOM 654 C CA . ALA A 1 81 ? 1.940 -5.955 11.682 1.00 97.25 81 ALA A CA 1
ATOM 655 C C . ALA A 1 81 ? 2.220 -6.090 10.177 1.00 97.25 81 ALA A C 1
ATOM 657 O O . ALA A 1 81 ? 3.358 -6.344 9.788 1.00 97.25 81 ALA A O 1
ATOM 658 N N . VAL A 1 82 ? 1.219 -5.856 9.323 1.00 96.81 82 VAL A N 1
ATOM 659 C CA . VAL A 1 82 ? 1.392 -5.825 7.863 1.00 96.81 82 VAL A CA 1
ATOM 660 C C . VAL A 1 82 ? 2.371 -4.722 7.456 1.00 96.81 82 VAL A C 1
ATOM 662 O O . VAL A 1 82 ? 3.265 -4.983 6.656 1.00 96.81 82 VAL A O 1
ATOM 665 N N . GLY A 1 83 ? 2.271 -3.524 8.038 1.00 97.25 83 GLY A N 1
ATOM 666 C CA . GLY A 1 83 ? 3.215 -2.430 7.790 1.00 97.25 83 GLY A CA 1
ATOM 667 C C . GLY A 1 83 ? 4.656 -2.821 8.118 1.00 97.25 83 GLY A C 1
ATOM 668 O O . GLY A 1 83 ? 5.544 -2.670 7.281 1.00 97.25 83 GLY A O 1
ATOM 669 N N . VAL A 1 84 ? 4.887 -3.417 9.292 1.00 97.81 84 VAL A N 1
ATOM 670 C CA . VAL A 1 84 ? 6.207 -3.919 9.711 1.00 97.81 84 VAL A CA 1
ATOM 671 C C . VAL A 1 84 ? 6.711 -5.031 8.788 1.00 97.81 84 VAL A C 1
ATOM 673 O O . VAL A 1 84 ? 7.883 -5.025 8.415 1.00 97.81 84 VAL A O 1
ATOM 676 N N . LEU A 1 85 ? 5.845 -5.957 8.369 1.00 97.69 85 LEU A N 1
ATOM 677 C CA . LEU A 1 85 ? 6.210 -7.004 7.411 1.00 97.69 85 LEU A CA 1
ATOM 678 C C . LEU A 1 85 ? 6.641 -6.408 6.067 1.00 97.69 85 LEU A C 1
ATOM 680 O O . LEU A 1 85 ? 7.677 -6.800 5.533 1.00 97.69 85 LEU A O 1
ATOM 684 N N . VAL A 1 86 ? 5.894 -5.434 5.539 1.00 97.00 86 VAL A N 1
ATOM 685 C CA . VAL A 1 86 ? 6.237 -4.741 4.289 1.00 97.00 86 VAL A CA 1
ATOM 686 C C . VAL A 1 86 ? 7.562 -3.987 4.422 1.00 97.00 86 VAL A C 1
ATOM 688 O O . VAL A 1 86 ? 8.381 -4.049 3.508 1.00 97.00 86 VAL A O 1
ATOM 691 N N . LEU A 1 87 ? 7.830 -3.344 5.563 1.00 97.06 87 LEU A N 1
ATOM 692 C CA . LEU A 1 87 ? 9.132 -2.727 5.844 1.00 97.06 87 LEU A CA 1
ATOM 693 C C . LEU A 1 87 ? 10.263 -3.761 5.898 1.00 97.06 87 LEU A C 1
ATOM 695 O O . LEU A 1 87 ? 11.343 -3.516 5.363 1.00 97.06 87 LEU A O 1
ATOM 699 N N . GLY A 1 88 ? 10.010 -4.934 6.481 1.00 95.81 88 GLY A N 1
ATOM 700 C CA . GLY A 1 88 ? 10.934 -6.065 6.450 1.00 95.81 88 GLY A CA 1
ATOM 701 C C . GLY A 1 88 ? 11.242 -6.512 5.020 1.00 95.81 88 GLY A C 1
ATOM 702 O O . GLY A 1 88 ? 12.407 -6.687 4.670 1.00 95.81 88 GLY A O 1
ATOM 703 N N . PHE A 1 89 ? 10.224 -6.620 4.161 1.00 93.75 89 PHE A N 1
ATOM 704 C CA . PHE A 1 89 ? 10.400 -6.904 2.732 1.00 93.75 89 PHE A CA 1
ATOM 705 C C . PHE A 1 89 ? 11.151 -5.794 1.989 1.00 93.75 89 PHE A C 1
ATOM 707 O O . PHE A 1 89 ? 12.005 -6.082 1.153 1.00 93.75 89 PHE A O 1
ATOM 714 N N . ALA A 1 90 ? 10.883 -4.526 2.302 1.00 94.06 90 ALA A N 1
ATOM 715 C CA . ALA A 1 90 ? 11.613 -3.401 1.729 1.00 94.06 90 ALA A CA 1
ATOM 716 C C . ALA A 1 90 ? 13.104 -3.480 2.089 1.00 94.06 90 ALA A C 1
ATOM 718 O O . ALA A 1 90 ? 13.967 -3.387 1.214 1.00 94.06 90 ALA A O 1
ATOM 719 N N . TRP A 1 91 ? 13.416 -3.739 3.359 1.00 93.31 91 TRP A N 1
ATOM 720 C CA . TRP A 1 91 ? 14.791 -3.883 3.825 1.00 93.31 91 TRP A CA 1
ATOM 721 C C . TRP A 1 91 ? 15.496 -5.085 3.188 1.00 93.31 91 TRP A C 1
ATOM 723 O O . TRP A 1 91 ? 16.607 -4.940 2.677 1.00 93.31 91 TRP A O 1
ATOM 733 N N . THR A 1 92 ? 14.849 -6.257 3.136 1.00 92.12 92 THR A N 1
ATOM 734 C CA . THR A 1 92 ? 15.441 -7.437 2.484 1.00 92.12 92 THR A CA 1
ATOM 735 C C . THR A 1 92 ? 15.650 -7.205 0.992 1.00 92.12 92 THR A C 1
ATOM 737 O O . THR A 1 92 ? 16.690 -7.602 0.469 1.00 92.12 92 THR A O 1
ATOM 740 N N . SER A 1 93 ? 14.741 -6.500 0.313 1.00 90.12 93 SER A N 1
ATOM 741 C CA . SER A 1 93 ? 14.912 -6.147 -1.099 1.00 90.12 93 SER A CA 1
ATOM 742 C C . SER A 1 93 ? 16.128 -5.252 -1.357 1.00 90.12 93 SER A C 1
ATOM 744 O O . SER A 1 93 ? 16.789 -5.418 -2.376 1.00 90.12 93 SER A O 1
ATOM 746 N N . GLY A 1 94 ? 16.452 -4.334 -0.441 1.00 85.44 94 GLY A N 1
ATOM 747 C CA . GLY A 1 94 ? 17.588 -3.420 -0.588 1.00 85.44 94 GLY A CA 1
ATOM 748 C C . GLY A 1 94 ? 18.927 -3.992 -0.113 1.00 85.44 94 GLY A C 1
ATOM 749 O O . GLY A 1 94 ? 19.970 -3.582 -0.611 1.00 85.44 94 GLY A O 1
ATOM 750 N N . ASN A 1 95 ? 18.906 -4.930 0.840 1.00 86.00 95 ASN A N 1
ATOM 751 C CA . ASN A 1 95 ? 20.105 -5.413 1.534 1.00 86.00 95 ASN A CA 1
ATOM 752 C C . ASN A 1 95 ? 20.482 -6.874 1.210 1.00 86.00 95 ASN A C 1
ATOM 754 O O . ASN A 1 95 ? 21.433 -7.410 1.774 1.00 86.00 95 ASN A O 1
ATOM 758 N N . THR A 1 96 ? 19.745 -7.548 0.323 1.00 86.75 96 THR A N 1
ATOM 759 C CA . THR A 1 96 ? 20.033 -8.934 -0.090 1.00 86.75 96 THR A CA 1
ATOM 760 C C . THR A 1 96 ? 20.003 -9.092 -1.611 1.00 86.75 96 THR A C 1
ATOM 762 O O . THR A 1 96 ? 19.616 -8.181 -2.343 1.00 86.75 96 THR A O 1
ATOM 765 N N . SER A 1 97 ? 20.374 -10.277 -2.108 1.00 78.88 97 SER A N 1
ATOM 766 C CA . SER A 1 97 ? 20.342 -10.605 -3.541 1.00 78.88 97 SER A CA 1
ATOM 767 C C . SER A 1 97 ? 18.940 -10.558 -4.168 1.00 78.88 97 SER A C 1
ATOM 769 O O . SER A 1 97 ? 18.841 -10.515 -5.396 1.00 78.88 97 SER A O 1
ATOM 771 N N . LEU A 1 98 ? 17.869 -10.501 -3.360 1.00 76.81 98 LEU A N 1
ATOM 772 C CA . LEU A 1 98 ? 16.492 -10.277 -3.824 1.00 76.81 98 LEU A CA 1
ATOM 773 C C . LEU A 1 98 ? 16.341 -8.980 -4.630 1.00 76.81 98 LEU A C 1
ATOM 775 O O . LEU A 1 98 ? 15.515 -8.929 -5.541 1.00 76.81 98 LEU A O 1
ATOM 779 N N . GLY A 1 99 ? 17.160 -7.960 -4.356 1.00 75.31 99 GLY A N 1
ATOM 780 C CA . GLY A 1 99 ? 17.137 -6.693 -5.091 1.00 75.31 99 GLY A CA 1
ATOM 781 C C . GLY A 1 99 ? 17.404 -6.836 -6.591 1.00 75.31 99 GLY A C 1
ATOM 782 O O . GLY A 1 99 ? 16.902 -6.039 -7.375 1.00 75.31 99 GLY A O 1
ATOM 783 N N . ASN A 1 100 ? 18.114 -7.888 -7.014 1.00 80.69 100 ASN A N 1
ATOM 784 C CA . ASN A 1 100 ? 18.411 -8.129 -8.430 1.00 80.69 100 ASN A CA 1
ATOM 785 C C . ASN A 1 100 ? 17.194 -8.622 -9.230 1.00 80.69 100 ASN A C 1
ATOM 787 O O . ASN A 1 100 ? 17.198 -8.538 -10.454 1.00 80.69 100 ASN A O 1
ATOM 791 N N . MET A 1 101 ? 16.172 -9.160 -8.555 1.00 83.62 101 MET A N 1
ATOM 792 C CA . MET A 1 101 ? 14.955 -9.682 -9.191 1.00 83.62 101 MET A CA 1
ATOM 793 C C . MET A 1 101 ? 13.819 -8.655 -9.227 1.00 83.62 101 MET A C 1
ATOM 795 O O . MET A 1 101 ? 12.804 -8.879 -9.884 1.00 83.62 101 MET A O 1
ATOM 799 N N . LEU A 1 102 ? 13.963 -7.550 -8.495 1.00 85.50 102 LEU A N 1
ATOM 800 C CA . LEU A 1 102 ? 12.940 -6.524 -8.364 1.00 85.50 102 LEU A CA 1
ATOM 801 C C . LEU A 1 102 ? 13.251 -5.321 -9.265 1.00 85.50 102 LEU A C 1
ATOM 803 O O . LEU A 1 102 ? 14.418 -5.013 -9.515 1.00 85.50 102 LEU A O 1
ATOM 807 N N . PRO A 1 103 ? 12.221 -4.589 -9.730 1.00 85.50 103 PRO A N 1
ATOM 808 C CA . PRO A 1 103 ? 12.430 -3.317 -10.405 1.00 85.50 103 PRO A CA 1
ATOM 809 C C . PRO A 1 103 ? 13.257 -2.373 -9.523 1.00 85.50 103 PRO A C 1
ATOM 811 O O . PRO A 1 103 ? 13.009 -2.275 -8.323 1.00 85.50 103 PRO A O 1
ATOM 814 N N . LYS A 1 104 ? 14.191 -1.620 -10.116 1.00 82.00 104 LYS A N 1
ATOM 815 C CA . LYS A 1 104 ? 15.085 -0.698 -9.383 1.00 82.00 104 LYS A CA 1
ATOM 816 C C . LYS A 1 104 ? 14.391 0.185 -8.322 1.00 82.00 104 LYS A C 1
ATOM 818 O O . LYS A 1 104 ? 14.932 0.288 -7.224 1.00 82.00 104 LYS A O 1
ATOM 823 N N . PRO A 1 105 ? 13.221 0.814 -8.576 1.00 83.69 105 PRO A N 1
ATOM 824 C CA . PRO A 1 105 ? 12.567 1.656 -7.568 1.00 83.69 105 PRO A CA 1
ATOM 825 C C . PRO A 1 105 ? 11.756 0.874 -6.516 1.00 83.69 105 PRO A C 1
ATOM 827 O O . PRO A 1 105 ? 11.235 1.484 -5.583 1.00 83.69 105 PRO A O 1
ATOM 830 N N . ALA A 1 106 ? 11.619 -0.451 -6.642 1.00 88.31 106 ALA A N 1
ATOM 831 C CA . ALA A 1 106 ? 10.705 -1.249 -5.826 1.00 88.31 106 ALA A CA 1
ATOM 832 C C . ALA A 1 106 ? 11.008 -1.162 -4.326 1.00 88.31 106 ALA A C 1
ATOM 834 O O . ALA A 1 106 ? 10.081 -0.988 -3.544 1.00 88.31 106 ALA A O 1
ATOM 835 N N . GLY A 1 107 ? 12.280 -1.217 -3.918 1.00 90.38 107 GLY A N 1
ATOM 836 C CA . GLY A 1 107 ? 12.643 -1.173 -2.496 1.00 90.38 107 GLY A CA 1
ATOM 837 C C . GLY A 1 107 ? 12.195 0.116 -1.797 1.00 90.38 107 GLY A C 1
ATOM 838 O O . GLY A 1 107 ? 11.619 0.066 -0.712 1.00 90.38 107 GLY A O 1
ATOM 839 N N . ILE A 1 108 ? 12.370 1.270 -2.450 1.00 91.75 108 ILE A N 1
ATOM 840 C CA . ILE A 1 108 ? 11.934 2.572 -1.914 1.00 91.75 108 ILE A CA 1
ATOM 841 C C . ILE A 1 108 ? 10.403 2.659 -1.877 1.00 91.75 108 ILE A C 1
ATOM 843 O O . ILE A 1 108 ? 9.844 3.146 -0.895 1.00 91.75 108 ILE A O 1
ATOM 847 N N . LEU A 1 109 ? 9.715 2.162 -2.910 1.00 92.56 109 LEU A N 1
ATOM 848 C CA . LEU A 1 109 ? 8.250 2.132 -2.938 1.00 92.56 109 LEU A CA 1
ATOM 849 C C . LEU A 1 109 ? 7.677 1.229 -1.840 1.00 92.56 109 LEU A C 1
ATOM 851 O O . LEU A 1 109 ? 6.750 1.638 -1.147 1.00 92.56 109 LEU A O 1
ATOM 855 N N . LEU A 1 110 ? 8.247 0.039 -1.637 1.00 94.06 110 LEU A N 1
ATOM 856 C CA . LEU A 1 110 ? 7.865 -0.859 -0.546 1.00 94.06 110 LEU A CA 1
ATOM 857 C C . LEU A 1 110 ? 8.086 -0.195 0.813 1.00 94.06 110 LEU A C 1
ATOM 859 O O . LEU A 1 110 ? 7.215 -0.276 1.674 1.00 94.06 110 LEU A O 1
ATOM 863 N N . MET A 1 111 ? 9.207 0.507 0.995 1.00 96.00 111 MET A N 1
ATOM 864 C CA . MET A 1 111 ? 9.480 1.236 2.232 1.00 96.00 111 MET A CA 1
ATOM 865 C C . MET A 1 111 ? 8.423 2.314 2.489 1.00 96.00 111 MET A C 1
ATOM 867 O O . MET A 1 111 ? 7.871 2.381 3.584 1.00 96.00 111 MET A O 1
ATOM 871 N N . LEU A 1 112 ? 8.098 3.122 1.476 1.00 96.06 112 LEU A N 1
ATOM 872 C CA . LEU A 1 112 ? 7.064 4.153 1.572 1.00 96.06 112 LEU A CA 1
ATOM 873 C C . LEU A 1 112 ? 5.697 3.550 1.918 1.00 96.06 112 LEU A C 1
ATOM 875 O O . LEU A 1 112 ? 5.037 4.021 2.840 1.00 96.06 112 LEU A O 1
ATOM 879 N N . ILE A 1 113 ? 5.287 2.492 1.215 1.00 95.81 113 ILE A N 1
ATOM 880 C CA . ILE A 1 113 ? 4.018 1.797 1.465 1.00 95.81 113 ILE A CA 1
ATOM 881 C C . ILE A 1 113 ? 3.989 1.239 2.893 1.00 95.81 113 ILE A C 1
ATOM 883 O O . ILE A 1 113 ? 3.017 1.454 3.610 1.00 95.81 113 ILE A O 1
ATOM 887 N N . GLY A 1 114 ? 5.060 0.577 3.336 1.00 97.19 114 GLY A N 1
ATOM 888 C CA . GLY A 1 114 ? 5.165 0.032 4.689 1.00 97.19 114 GLY A CA 1
ATOM 889 C C . GLY A 1 114 ? 5.075 1.108 5.772 1.00 97.19 114 GLY A C 1
ATOM 890 O O . GLY A 1 114 ? 4.360 0.921 6.756 1.00 97.19 114 GLY A O 1
ATOM 891 N N . LEU A 1 115 ? 5.728 2.258 5.568 1.00 97.94 115 LEU A N 1
ATOM 892 C CA . LEU A 1 115 ? 5.643 3.405 6.476 1.00 97.94 115 LEU A CA 1
ATOM 893 C C . LEU A 1 115 ? 4.223 3.970 6.544 1.00 97.94 115 LEU A C 1
ATOM 895 O O . LEU A 1 115 ? 3.740 4.241 7.639 1.00 97.94 115 LEU A O 1
ATOM 899 N N . LEU A 1 116 ? 3.543 4.121 5.405 1.00 96.12 116 LEU A N 1
ATOM 900 C CA . LEU A 1 116 ? 2.165 4.617 5.366 1.00 96.12 116 LEU A CA 1
ATOM 901 C C . LEU A 1 116 ? 1.200 3.656 6.069 1.00 96.12 116 LEU A C 1
ATOM 903 O O . LEU A 1 116 ? 0.387 4.098 6.875 1.00 96.12 116 LEU A O 1
ATOM 907 N N . ILE A 1 117 ? 1.330 2.348 5.835 1.00 96.00 117 ILE A N 1
ATOM 908 C CA . ILE A 1 117 ? 0.521 1.327 6.515 1.00 96.00 117 ILE A CA 1
ATOM 909 C C . ILE A 1 117 ? 0.760 1.375 8.029 1.00 96.00 117 ILE A C 1
ATOM 911 O O . ILE A 1 117 ? -0.194 1.403 8.809 1.00 96.00 117 ILE A O 1
ATOM 915 N N . ALA A 1 118 ? 2.026 1.412 8.457 1.00 97.12 118 ALA A N 1
ATOM 916 C CA . ALA A 1 118 ? 2.374 1.502 9.870 1.00 97.12 118 ALA A CA 1
ATOM 917 C C . ALA A 1 118 ? 1.834 2.793 10.500 1.00 97.12 118 ALA A C 1
ATOM 919 O O . ALA A 1 118 ? 1.281 2.747 11.595 1.00 97.12 118 ALA A O 1
ATOM 920 N N . TYR A 1 119 ? 1.928 3.922 9.794 1.00 95.62 119 TYR A N 1
ATOM 921 C CA . TYR A 1 119 ? 1.384 5.202 10.236 1.00 95.62 119 TYR A CA 1
ATOM 922 C C . TYR A 1 119 ? -0.131 5.131 10.451 1.00 95.62 119 TYR A C 1
ATOM 924 O O . TYR A 1 119 ? -0.612 5.523 11.511 1.00 95.62 119 TYR A O 1
ATOM 932 N N . THR A 1 120 ? -0.883 4.561 9.504 1.00 93.62 120 THR A N 1
ATOM 933 C CA . THR A 1 120 ? -2.330 4.354 9.655 1.00 93.62 120 THR A CA 1
ATOM 934 C C . THR A 1 120 ? -2.655 3.436 10.835 1.00 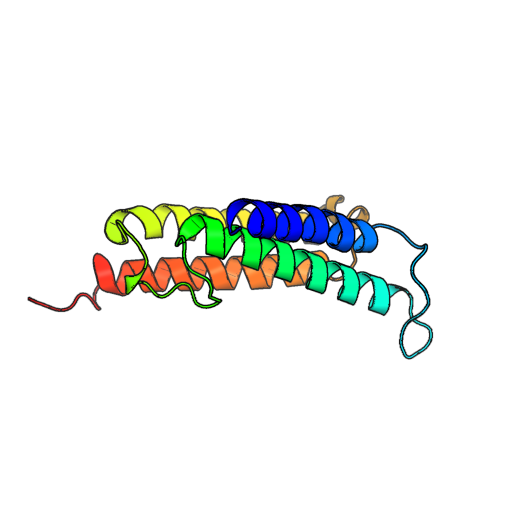93.62 120 THR A C 1
ATOM 936 O O . THR A 1 120 ? -3.561 3.740 11.606 1.00 93.62 120 THR A O 1
ATOM 939 N N . GLY A 1 121 ? -1.904 2.347 11.024 1.00 94.19 121 GLY A N 1
ATOM 940 C CA . GLY A 1 121 ? -2.076 1.447 12.169 1.00 94.19 121 GLY A CA 1
ATOM 941 C C . GLY A 1 121 ? -1.793 2.126 13.514 1.00 94.19 121 GLY A C 1
ATOM 942 O O . GLY A 1 121 ? -2.565 1.970 14.455 1.00 94.19 121 GLY A O 1
ATOM 943 N N . ILE A 1 122 ? -0.726 2.925 13.601 1.00 95.12 122 ILE A N 1
ATOM 944 C CA . ILE A 1 122 ? -0.388 3.708 14.801 1.00 95.12 122 ILE A CA 1
ATOM 945 C C . ILE A 1 122 ? -1.469 4.749 15.082 1.00 95.12 122 ILE A C 1
ATOM 947 O O . ILE A 1 122 ? -1.892 4.891 16.224 1.00 95.12 122 ILE A O 1
ATOM 951 N N . TYR A 1 123 ? -1.942 5.458 14.058 1.00 93.31 123 TYR A N 1
ATOM 952 C CA . TYR A 1 123 ? -3.015 6.431 14.218 1.00 93.31 123 TYR A CA 1
ATOM 953 C C . TYR A 1 123 ? -4.304 5.768 14.726 1.00 93.31 123 TYR A C 1
ATOM 955 O O . TYR A 1 123 ? -4.895 6.252 15.689 1.00 93.31 123 TYR A O 1
ATOM 963 N N . ALA A 1 124 ? -4.675 4.611 14.167 1.00 93.19 124 ALA A N 1
ATOM 964 C CA . ALA A 1 124 ? -5.817 3.832 14.636 1.00 93.19 124 ALA A CA 1
ATOM 965 C C . ALA A 1 124 ? -5.667 3.375 16.092 1.00 93.19 124 ALA A C 1
ATOM 967 O O . ALA A 1 124 ? -6.622 3.473 16.858 1.00 93.19 124 ALA A O 1
ATOM 968 N N . TYR A 1 125 ? -4.471 2.948 16.505 1.00 94.44 125 TYR A N 1
ATOM 969 C CA . TYR A 1 125 ? -4.176 2.665 17.910 1.00 94.44 125 TYR A CA 1
ATOM 970 C C . TYR A 1 125 ? -4.387 3.895 18.799 1.00 94.44 125 TYR A C 1
ATOM 972 O O . TYR A 1 125 ? -5.081 3.804 19.809 1.00 94.44 125 TYR A O 1
ATOM 980 N N . LEU A 1 126 ? -3.811 5.043 18.424 1.00 94.19 126 LEU A N 1
ATOM 981 C CA . LEU A 1 126 ? -3.831 6.249 19.252 1.00 94.19 126 LEU A CA 1
ATOM 982 C C . LEU A 1 126 ? -5.250 6.694 19.608 1.00 94.19 126 LEU A C 1
ATOM 984 O O . LEU A 1 126 ? -5.450 7.149 20.731 1.00 94.19 126 LEU A O 1
ATOM 988 N N . ILE A 1 127 ? -6.198 6.554 18.678 1.00 92.50 127 ILE A N 1
ATOM 989 C CA . ILE A 1 127 ? -7.584 6.987 18.877 1.00 92.50 127 ILE A CA 1
ATOM 990 C C . ILE A 1 127 ? -8.499 5.918 19.497 1.00 92.50 127 ILE A C 1
ATOM 992 O O . ILE A 1 127 ? -9.581 6.254 19.961 1.00 92.50 127 ILE A O 1
ATOM 996 N N . THR A 1 128 ? -8.102 4.640 19.502 1.00 89.94 128 THR A N 1
ATOM 997 C CA . THR A 1 128 ? -8.935 3.543 20.040 1.00 89.94 128 THR A CA 1
ATOM 998 C C . THR A 1 128 ? -8.514 3.112 21.439 1.00 89.94 128 THR A C 1
ATOM 1000 O O . THR A 1 128 ? -9.322 3.122 22.367 1.00 89.94 128 THR A O 1
ATOM 1003 N N . ASP A 1 129 ? -7.236 2.768 21.591 1.00 89.75 129 ASP A N 1
ATOM 1004 C CA . ASP A 1 129 ? -6.644 2.241 22.827 1.00 89.75 129 ASP A CA 1
ATOM 1005 C C . ASP A 1 129 ? -5.612 3.208 23.438 1.00 89.75 129 ASP A C 1
ATOM 1007 O O . ASP A 1 129 ? -5.107 2.983 24.538 1.00 89.75 129 ASP A O 1
ATOM 1011 N N . GLY A 1 130 ? -5.239 4.252 22.697 1.00 89.25 130 GLY A N 1
ATOM 1012 C CA . GLY A 1 130 ? -4.163 5.166 23.044 1.00 89.25 130 GLY A CA 1
ATOM 1013 C C . GLY A 1 130 ? -4.616 6.470 23.711 1.00 89.25 130 GLY A C 1
ATOM 1014 O O . GLY A 1 130 ? -5.774 6.645 24.080 1.00 89.25 130 GLY A O 1
ATOM 1015 N N . PRO A 1 131 ? -3.681 7.424 23.868 1.00 90.12 131 PRO A N 1
ATOM 1016 C CA . PRO A 1 131 ? -3.905 8.667 24.605 1.00 90.12 131 PRO A CA 1
ATOM 1017 C C . PRO A 1 131 ? -4.802 9.681 23.880 1.00 90.12 131 PRO A C 1
ATOM 1019 O O . PRO A 1 131 ? -5.104 10.718 24.458 1.00 90.12 131 PRO A O 1
ATOM 1022 N N . LEU A 1 132 ? -5.170 9.432 22.618 1.00 88.69 132 LEU A N 1
ATOM 1023 C CA . LEU A 1 132 ? -6.076 10.288 21.845 1.00 88.69 132 LEU A CA 1
ATOM 1024 C C . LEU A 1 132 ? -7.505 9.737 21.821 1.00 88.69 132 LEU A C 1
ATOM 1026 O O . LEU A 1 132 ? -8.321 10.224 21.042 1.00 88.69 132 LEU A O 1
ATOM 1030 N N . LYS A 1 133 ? -7.795 8.707 22.622 1.00 88.19 133 LYS A N 1
ATOM 1031 C CA . LYS A 1 133 ? -9.151 8.204 22.798 1.00 88.19 133 LYS A CA 1
ATOM 1032 C C . LYS A 1 133 ? -10.032 9.333 23.326 1.00 88.19 133 LYS A C 1
ATOM 1034 O O . LYS A 1 133 ? -9.695 9.953 24.334 1.00 88.19 133 LYS A O 1
ATOM 1039 N N . GLU A 1 134 ? -11.139 9.599 22.642 1.00 78.44 134 GLU A N 1
ATOM 1040 C CA . GLU A 1 134 ? -12.148 10.520 23.158 1.00 78.44 134 GLU A CA 1
ATOM 1041 C C . GLU A 1 134 ? -12.749 9.910 24.434 1.00 78.44 134 GLU A C 1
ATOM 1043 O O . GLU A 1 134 ? -13.149 8.743 24.454 1.00 78.44 134 GLU A O 1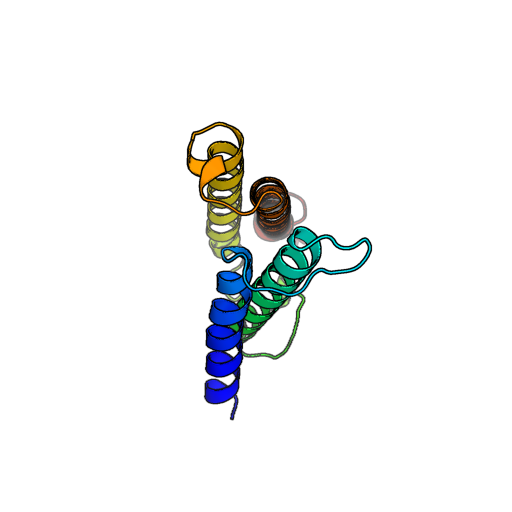
ATOM 1048 N N . GLU A 1 135 ? -12.724 10.672 25.528 1.00 66.56 135 GLU A N 1
ATOM 1049 C CA . GLU A 1 135 ? -13.441 10.315 26.750 1.00 66.56 135 GLU A CA 1
ATOM 1050 C C . GLU A 1 135 ? -14.939 10.500 26.465 1.00 66.56 135 GLU A C 1
ATOM 1052 O O . GLU A 1 135 ? -15.396 11.635 26.320 1.00 66.56 135 GLU A O 1
ATOM 1057 N N . GLU A 1 136 ? -15.684 9.398 26.325 1.00 54.62 136 GLU A N 1
ATOM 1058 C CA . GLU A 1 136 ? -17.152 9.426 26.442 1.00 54.62 136 GLU A CA 1
ATOM 1059 C C . GLU A 1 136 ? -17.585 9.718 27.886 1.00 54.62 136 GLU A C 1
ATOM 1061 O O . GLU A 1 136 ? -17.029 9.085 28.818 1.00 54.62 136 GLU A O 1
#

Radius of gyration: 17.52 Å; chains: 1; bounding box: 42×22×52 Å

Sequence (136 aa):
MERKRKVILFVGGLVFLSFSFFDFLPAGPWLDASFSRGISGLIGLSLLYLSWYEHAFDVFGVVPSIDLWERPESTWKVVLAVGVLVLGFAWTSGNTSLGNMLPKPAGILLMLIGLLIAYTGIYAYLITDGPLKEEE

Foldseek 3Di:
DLVVLLVCLLVQLVVLLVQLQDQPAAQDPVRHSLVSSVVSNVSSVVSNQQSVVCVQQVDGDRDPDLVSPPCLQPVLVVLLVVLVVLLVVLCCCVPHPVVVNGRVCVSVVSNVVSVVSNVVSVVSCCCPVRPVPDDD